Protein AF-A0A534V789-F1 (afdb_monomer_lite)

Sequence (35 aa):
MARIPLKVNGKSQVVDADPETPLLYILRNDLQLNG

Radius of gyration: 9.28 Å; chains: 1; bounding box: 21×16×22 Å

pLDDT: mean 95.55, std 3.11, range [80.38, 97.75]

Structure (mmCIF, N/CA/C/O backbone):
data_AF-A0A534V789-F1
#
_entry.id   AF-A0A534V789-F1
#
loop_
_atom_site.group_PDB
_atom_site.id
_atom_site.type_symbol
_atom_site.label_atom_id
_atom_site.label_alt_id
_atom_site.label_comp_id
_atom_site.label_asym_id
_atom_site.label_entity_id
_atom_site.label_seq_id
_atom_site.pdbx_PDB_ins_code
_atom_site.Cartn_x
_atom_site.Cartn_y
_atom_site.Cartn_z
_atom_site.occupancy
_atom_site.B_iso_or_equiv
_atom_site.auth_seq_id
_atom_site.auth_comp_id
_atom_site.auth_asym_id
_atom_site.auth_atom_id
_atom_site.pdbx_PDB_model_num
ATOM 1 N N . MET A 1 1 ? 5.696 -1.422 -14.935 1.00 80.38 1 MET A N 1
ATOM 2 C CA . MET A 1 1 ? 4.377 -1.405 -14.260 1.00 80.38 1 MET A CA 1
ATOM 3 C C . MET A 1 1 ? 3.662 -2.730 -14.452 1.00 80.38 1 MET A C 1
ATOM 5 O O . MET A 1 1 ? 3.587 -3.218 -15.575 1.00 80.38 1 MET A O 1
ATOM 9 N N . ALA A 1 2 ? 3.182 -3.310 -13.358 1.00 91.44 2 ALA A N 1
ATOM 10 C CA . ALA A 1 2 ? 2.452 -4.567 -13.308 1.00 91.44 2 ALA A CA 1
ATOM 11 C C . ALA A 1 2 ? 1.106 -4.370 -12.595 1.00 91.44 2 ALA A C 1
ATOM 13 O O . ALA A 1 2 ? 0.999 -3.555 -11.679 1.00 91.44 2 ALA A O 1
ATOM 14 N N . ARG A 1 3 ? 0.105 -5.170 -12.983 1.00 96.06 3 ARG A N 1
ATOM 15 C CA . ARG A 1 3 ? -1.178 -5.258 -12.277 1.00 96.06 3 ARG A CA 1
ATOM 16 C C . ARG A 1 3 ? -1.038 -6.137 -11.049 1.00 96.06 3 ARG A C 1
ATOM 18 O O . ARG A 1 3 ? -0.916 -7.355 -11.171 1.00 96.06 3 ARG A O 1
ATOM 25 N N . ILE A 1 4 ? -1.085 -5.523 -9.876 1.00 95.12 4 ILE A N 1
ATOM 26 C CA . ILE A 1 4 ? -0.863 -6.195 -8.599 1.00 95.12 4 ILE A CA 1
ATOM 27 C C . ILE A 1 4 ? -2.193 -6.266 -7.838 1.00 95.12 4 ILE A C 1
ATOM 29 O O . ILE A 1 4 ? -2.752 -5.225 -7.477 1.00 95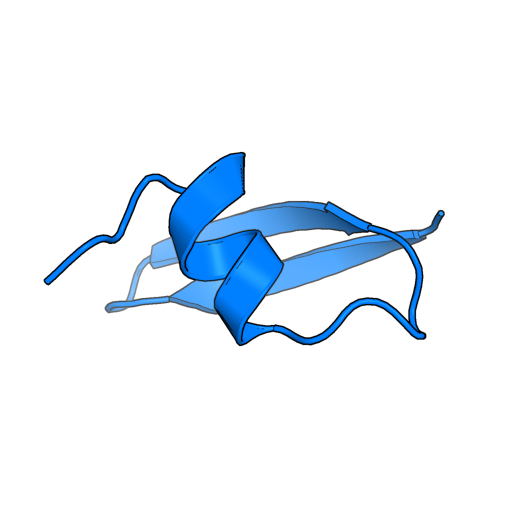.12 4 ILE A O 1
ATOM 33 N N . PRO A 1 5 ? -2.732 -7.471 -7.578 1.00 96.12 5 PRO A N 1
ATOM 34 C CA . PRO A 1 5 ? -3.872 -7.630 -6.692 1.00 96.12 5 PRO A CA 1
ATOM 35 C C . PRO A 1 5 ? -3.429 -7.479 -5.230 1.00 96.12 5 PRO A C 1
ATOM 37 O O . PRO A 1 5 ? -2.523 -8.165 -4.763 1.00 96.12 5 PRO A O 1
ATOM 40 N N . LEU A 1 6 ? -4.105 -6.604 -4.493 1.00 95.56 6 LEU A N 1
ATOM 41 C CA . LEU A 1 6 ? -3.879 -6.332 -3.077 1.00 95.56 6 LEU A CA 1
ATOM 42 C C . LEU A 1 6 ? -5.170 -6.552 -2.292 1.00 95.56 6 LEU A C 1
ATOM 44 O O . LEU A 1 6 ? -6.258 -6.210 -2.751 1.00 95.56 6 LEU A O 1
ATOM 48 N N . LYS A 1 7 ? -5.058 -7.068 -1.068 1.00 97.62 7 LYS A N 1
ATOM 49 C CA . LYS A 1 7 ? -6.162 -7.067 -0.104 1.00 97.62 7 LYS A CA 1
ATOM 50 C C . LYS A 1 7 ? -5.849 -6.054 0.989 1.00 97.62 7 LYS A C 1
ATOM 52 O O . LYS A 1 7 ? -4.952 -6.276 1.792 1.00 97.62 7 LYS A O 1
ATOM 57 N N . VAL A 1 8 ? -6.589 -4.951 1.019 1.00 96.88 8 VAL A N 1
ATOM 58 C CA . VAL A 1 8 ? -6.359 -3.828 1.940 1.00 96.88 8 VAL A CA 1
ATOM 59 C C . VAL A 1 8 ? -7.635 -3.579 2.728 1.00 96.88 8 VAL A C 1
ATOM 61 O O . VAL A 1 8 ? -8.706 -3.444 2.139 1.00 96.88 8 VAL A O 1
ATOM 64 N N . ASN A 1 9 ? -7.541 -3.560 4.060 1.00 96.38 9 ASN A N 1
ATOM 65 C CA . ASN A 1 9 ? -8.690 -3.393 4.962 1.00 96.38 9 ASN A CA 1
ATOM 66 C C . ASN A 1 9 ? -9.857 -4.350 4.637 1.00 96.38 9 ASN A C 1
ATOM 68 O O . ASN A 1 9 ? -11.022 -3.968 4.638 1.00 96.38 9 ASN A O 1
ATOM 72 N N . GLY A 1 10 ? -9.536 -5.601 4.285 1.00 97.62 10 GLY A N 1
ATOM 73 C CA . GLY A 1 10 ? -10.518 -6.628 3.920 1.00 97.62 10 GLY A CA 1
ATOM 74 C C . GLY A 1 10 ? -11.058 -6.550 2.485 1.00 97.62 10 GLY A C 1
ATOM 75 O O . GLY A 1 10 ? -11.652 -7.527 2.031 1.00 97.62 10 GLY A O 1
ATOM 76 N N . LYS A 1 11 ? -10.801 -5.464 1.745 1.00 97.25 11 LYS A N 1
ATOM 77 C CA . LYS A 1 11 ? -11.254 -5.254 0.362 1.00 97.25 11 LYS A CA 1
ATOM 78 C C . LYS A 1 11 ? -10.168 -5.631 -0.648 1.00 97.25 11 LYS A C 1
ATOM 80 O O . LYS A 1 11 ? -9.016 -5.223 -0.503 1.00 97.25 11 LYS A O 1
ATOM 85 N N . SER A 1 12 ? -10.541 -6.368 -1.693 1.00 97.75 12 SER A N 1
ATOM 86 C CA . SER A 1 12 ? -9.656 -6.623 -2.835 1.00 97.7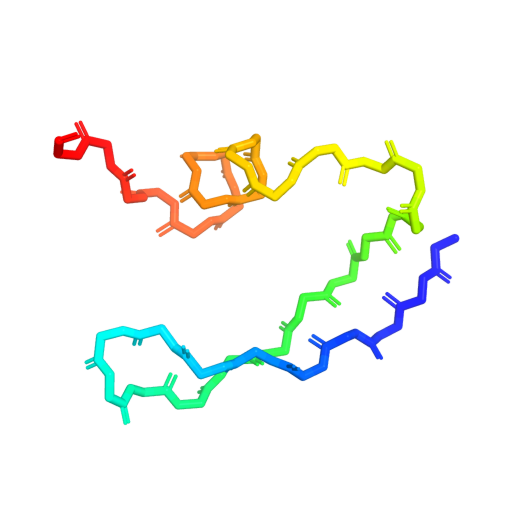5 12 SER A CA 1
ATOM 87 C C . SER A 1 12 ? -9.576 -5.396 -3.742 1.00 97.75 12 SER A C 1
ATOM 89 O O . SER A 1 12 ? -10.598 -4.810 -4.098 1.00 97.75 12 SER A O 1
ATOM 91 N N . GLN A 1 13 ? -8.359 -5.021 -4.115 1.00 95.56 13 GLN A N 1
ATOM 92 C CA . GLN A 1 13 ? -8.022 -3.898 -4.984 1.00 95.56 13 GLN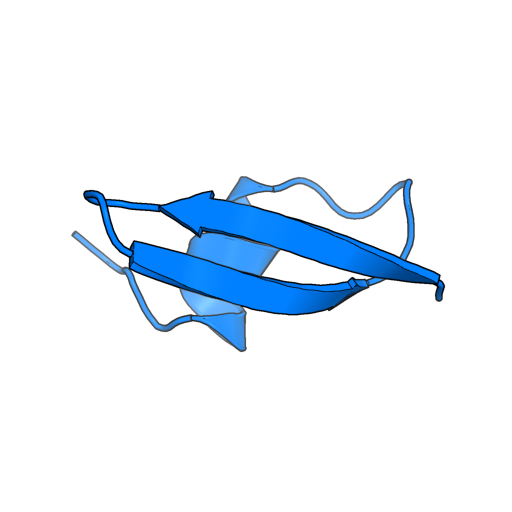 A CA 1
ATOM 93 C C . GLN A 1 13 ? -6.986 -4.371 -6.005 1.00 95.56 13 GLN A C 1
ATOM 95 O O . GLN A 1 13 ? -6.221 -5.290 -5.727 1.00 95.56 13 GLN A O 1
ATOM 100 N N . VAL A 1 14 ? -6.963 -3.768 -7.187 1.00 96.75 14 VAL A N 1
ATOM 101 C CA . VAL A 1 14 ? -5.914 -4.013 -8.183 1.00 96.75 14 VAL A CA 1
ATOM 102 C C . VAL A 1 14 ? -5.270 -2.675 -8.476 1.00 96.75 14 VAL A C 1
ATOM 104 O O . VAL A 1 14 ? -5.977 -1.722 -8.795 1.00 96.75 14 VAL A O 1
ATOM 107 N N . VAL A 1 15 ? -3.951 -2.614 -8.332 1.00 95.56 15 VAL A N 1
ATOM 108 C CA . VAL A 1 15 ? -3.159 -1.409 -8.588 1.00 95.56 15 VAL A CA 1
ATOM 109 C C . VAL A 1 15 ? -2.207 -1.666 -9.745 1.00 95.56 15 VAL A C 1
ATOM 111 O O . VAL A 1 15 ? -1.694 -2.775 -9.895 1.00 95.56 15 VAL A O 1
ATOM 114 N N . ASP A 1 16 ? -1.986 -0.647 -10.565 1.00 96.69 16 ASP A N 1
ATOM 115 C CA . ASP A 1 16 ? -0.964 -0.654 -11.606 1.00 96.69 16 ASP A CA 1
ATOM 116 C C . ASP A 1 16 ? 0.269 0.062 -11.054 1.00 96.69 16 ASP A C 1
ATOM 118 O O . ASP A 1 16 ? 0.289 1.284 -10.951 1.00 96.69 16 ASP A O 1
ATOM 122 N N . ALA A 1 17 ? 1.286 -0.702 -10.654 1.00 95.31 17 ALA A N 1
ATOM 123 C CA . ALA A 1 17 ? 2.468 -0.147 -10.001 1.00 95.31 17 ALA A CA 1
ATOM 124 C C . ALA A 1 17 ? 3.755 -0.828 -10.460 1.00 95.31 17 ALA A C 1
ATOM 126 O O . ALA A 1 17 ? 3.752 -1.944 -10.985 1.00 95.31 17 ALA A O 1
ATOM 127 N N . ASP A 1 18 ? 4.879 -0.137 -10.303 1.00 95.12 18 ASP A N 1
ATOM 128 C CA . ASP A 1 18 ? 6.180 -0.767 -10.477 1.00 95.12 18 ASP A CA 1
ATOM 129 C C . ASP A 1 18 ? 6.510 -1.645 -9.253 1.00 95.12 18 ASP A C 1
ATOM 131 O O . ASP A 1 18 ? 6.269 -1.189 -8.134 1.00 95.12 18 ASP A O 1
ATOM 135 N N . PRO A 1 19 ? 7.050 -2.870 -9.419 1.0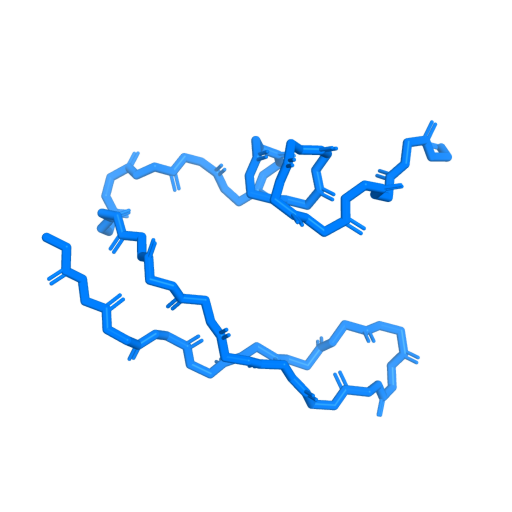0 89.38 19 PRO A N 1
ATOM 136 C CA . PRO A 1 19 ? 7.488 -3.703 -8.296 1.00 89.38 19 PRO A CA 1
ATOM 137 C C . PRO A 1 19 ? 8.475 -3.022 -7.338 1.00 89.38 19 PRO A C 1
ATOM 139 O O . PRO A 1 19 ? 8.514 -3.382 -6.163 1.00 89.38 19 PRO A O 1
ATOM 142 N N . GLU A 1 20 ? 9.249 -2.043 -7.812 1.00 95.12 20 GLU A N 1
ATOM 143 C CA . GLU A 1 20 ? 10.177 -1.271 -6.977 1.00 95.12 20 GLU A CA 1
ATOM 144 C C . GLU A 1 20 ? 9.486 -0.116 -6.224 1.00 95.12 20 GLU A C 1
ATOM 146 O O . GLU A 1 20 ? 10.087 0.509 -5.349 1.00 95.12 20 GLU A O 1
ATOM 151 N N . THR A 1 21 ? 8.210 0.170 -6.519 1.00 96.06 21 THR A N 1
ATOM 152 C CA . THR A 1 21 ? 7.446 1.225 -5.836 1.00 96.06 21 THR A CA 1
ATOM 153 C C . THR A 1 21 ? 7.101 0.787 -4.411 1.00 96.06 21 THR A C 1
ATOM 155 O O . THR A 1 21 ? 6.428 -0.233 -4.230 1.00 96.06 21 THR A O 1
ATOM 158 N N . PRO A 1 22 ? 7.471 1.557 -3.370 1.00 97.12 22 PRO A N 1
ATOM 159 C CA . PRO A 1 22 ? 7.141 1.170 -2.007 1.00 97.12 22 PRO A CA 1
ATOM 160 C C . PRO A 1 22 ? 5.627 1.191 -1.774 1.00 97.12 22 PRO A C 1
ATOM 162 O O . PRO A 1 22 ? 4.953 2.180 -2.070 1.00 97.12 22 PRO A O 1
ATOM 165 N N . LEU A 1 23 ? 5.102 0.129 -1.153 1.00 96.31 23 LEU A N 1
ATOM 166 C CA . LEU A 1 23 ? 3.667 -0.039 -0.895 1.00 96.31 23 LEU A CA 1
ATOM 167 C C . LEU A 1 23 ? 3.045 1.167 -0.175 1.00 96.31 23 LEU A C 1
ATOM 169 O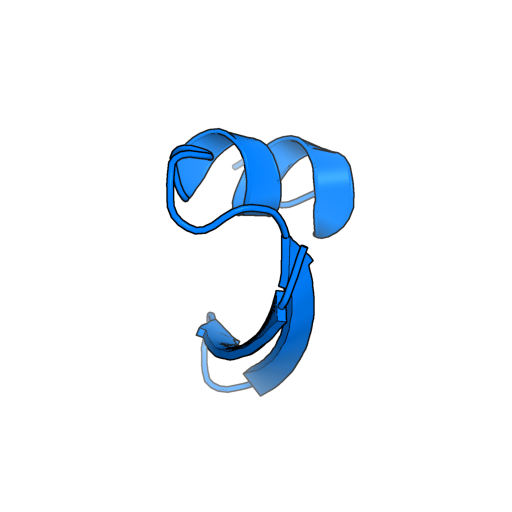 O . LEU A 1 23 ? 1.920 1.541 -0.482 1.00 96.31 23 LEU A O 1
ATOM 173 N N . LEU A 1 24 ? 3.772 1.814 0.741 1.00 97.19 24 LEU A N 1
ATOM 174 C CA . LEU A 1 24 ? 3.281 2.999 1.451 1.00 97.19 24 LEU A CA 1
ATOM 175 C C . LEU A 1 24 ? 2.874 4.136 0.498 1.00 97.19 24 LEU A C 1
ATOM 177 O O . LEU A 1 24 ? 1.860 4.789 0.740 1.00 97.19 24 LEU A O 1
ATOM 181 N N . TYR A 1 25 ? 3.630 4.354 -0.582 1.00 97.31 25 TYR A N 1
ATOM 182 C CA . TYR A 1 25 ? 3.290 5.366 -1.583 1.00 97.31 25 TYR A CA 1
ATOM 183 C C . TYR A 1 25 ? 2.024 4.983 -2.341 1.00 97.31 25 TYR A C 1
ATOM 185 O O . TYR A 1 25 ? 1.160 5.833 -2.512 1.00 97.31 25 TYR A O 1
ATOM 193 N N . ILE A 1 26 ? 1.863 3.711 -2.707 1.00 96.75 26 ILE A N 1
ATOM 194 C CA . ILE A 1 26 ? 0.638 3.215 -3.352 1.00 96.75 26 ILE A CA 1
ATOM 195 C C . ILE A 1 26 ? -0.569 3.414 -2.426 1.00 96.75 26 ILE A C 1
ATOM 197 O O . ILE A 1 26 ? -1.603 3.934 -2.839 1.00 96.75 26 ILE A O 1
ATOM 201 N N . LEU A 1 27 ? -0.450 3.048 -1.145 1.00 97.06 27 LEU A N 1
ATOM 202 C CA . LEU A 1 27 ? -1.551 3.188 -0.189 1.00 97.06 27 LEU A CA 1
ATOM 203 C C . LEU A 1 27 ? -1.974 4.654 -0.016 1.00 97.06 27 LEU A C 1
ATOM 205 O O . LEU A 1 27 ? -3.169 4.940 0.010 1.00 97.06 27 LEU A O 1
ATOM 209 N N . ARG A 1 28 ? -1.013 5.578 0.076 1.00 97.62 28 ARG A N 1
ATOM 210 C CA . ARG A 1 28 ? -1.286 7.004 0.303 1.00 97.62 28 ARG A CA 1
ATOM 211 C C . ARG A 1 28 ? -1.699 7.754 -0.956 1.00 97.62 28 ARG A C 1
ATOM 213 O O . ARG A 1 28 ? -2.645 8.531 -0.917 1.00 97.62 28 ARG A O 1
ATOM 220 N N . ASN A 1 29 ? -1.012 7.525 -2.068 1.00 96.69 29 ASN A N 1
ATOM 221 C CA . ASN A 1 29 ? -1.196 8.305 -3.288 1.00 96.69 29 ASN A CA 1
ATOM 222 C C . ASN A 1 29 ? -2.251 7.692 -4.206 1.00 96.69 29 ASN A C 1
ATOM 224 O O . ASN A 1 29 ? -3.090 8.415 -4.734 1.00 96.69 29 ASN A O 1
ATOM 228 N N . ASP A 1 30 ? -2.258 6.374 -4.373 1.00 95.06 30 ASP A N 1
ATOM 229 C CA . ASP A 1 30 ? -3.167 5.742 -5.334 1.00 95.06 30 ASP A CA 1
ATOM 230 C C . ASP A 1 30 ? -4.491 5.397 -4.656 1.00 95.06 30 ASP A C 1
ATOM 232 O O . ASP A 1 30 ? -5.569 5.642 -5.195 1.00 95.06 30 ASP A O 1
ATOM 236 N N . LEU A 1 31 ? -4.413 4.864 -3.433 1.00 95.81 31 LEU A N 1
ATOM 237 C CA . LEU A 1 31 ? -5.590 4.443 -2.670 1.00 95.81 31 LEU A CA 1
ATOM 238 C C . LEU A 1 31 ? -6.089 5.502 -1.680 1.00 95.81 31 LEU A C 1
ATOM 240 O O . LEU A 1 31 ? -7.126 5.291 -1.050 1.00 95.81 31 LEU A O 1
ATOM 244 N N . GLN A 1 32 ? -5.386 6.634 -1.554 1.00 97.25 32 GLN A N 1
ATOM 245 C CA . GLN A 1 32 ? -5.770 7.773 -0.707 1.00 97.25 32 GLN A CA 1
ATOM 246 C C . GLN A 1 32 ? -6.006 7.397 0.773 1.00 97.25 32 GLN A C 1
ATOM 248 O O . GLN A 1 32 ? -6.796 8.024 1.480 1.00 97.25 32 GLN A O 1
ATOM 253 N N . LEU A 1 33 ? -5.300 6.371 1.264 1.00 97.00 33 LEU A N 1
ATOM 254 C CA . LEU A 1 33 ? -5.346 5.894 2.647 1.00 97.00 33 LEU A CA 1
ATOM 255 C C . LEU A 1 33 ? -4.282 6.613 3.485 1.00 97.00 33 LEU A C 1
ATOM 257 O O . LEU A 1 33 ? -3.167 6.127 3.666 1.00 97.00 33 LEU A O 1
ATOM 261 N N . ASN A 1 34 ? -4.648 7.787 3.992 1.00 96.25 34 ASN A N 1
ATOM 262 C CA . ASN A 1 34 ? -3.740 8.732 4.655 1.00 96.25 34 ASN A CA 1
ATOM 263 C C . ASN A 1 34 ? -3.889 8.781 6.188 1.00 96.25 34 ASN A C 1
ATOM 265 O O . ASN A 1 34 ? -3.566 9.800 6.798 1.00 96.25 34 ASN A O 1
ATOM 269 N N . GLY A 1 35 ? -4.432 7.712 6.778 1.00 93.00 35 GLY A N 1
ATOM 270 C CA . GLY A 1 35 ? -4.614 7.575 8.227 1.00 93.00 35 GLY A CA 1
ATOM 271 C C 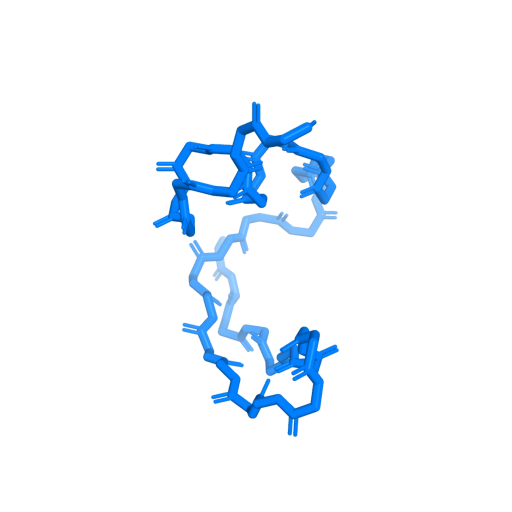. GLY A 1 35 ? -3.327 7.341 9.007 1.00 93.00 35 GLY A C 1
ATOM 272 O O . GLY A 1 35 ? -2.259 7.124 8.384 1.00 93.00 35 GLY A O 1
#

Secondary structure (DSSP, 8-state):
-EEEEEEETTEEEEEEE-TTS-HHHIIIIIS----

Foldseek 3Di:
DDFDWDQDPNDIDTDDDDPPDDVVCCCCPVVVPPD